Protein AF-W2NN02-F1 (afdb_monomer_lite)

Sequence (142 aa):
SDSVAIALVHFWFNVFGILLFYPIPLTRKPILGWARSLAFSSAAWPMTAVLFLIVLFLVAPGILLGLVYMCTADSTAVEVIGYILGAIVVIALVGVIFWYQKKGGRTVWHAFLEKKRMEREARVTRDAARSHTQSNLPHNAV

Secondary structure (DSSP, 8-state):
-HHHHHHHHHHHHHHHHHHHHTT-HHHHHHHHHHHHHHHHHHHH-HHHHHHHHHIIIIIHHHHHHHHHHHHT-SSHHHHHHHHHHHHHHHHHHHHHHHHHHHS-HHHHHHHHHHHHHHHHHHHHHHHHHHHHHHHTS-S---

Foldseek 3Di:
DVVVVVVVVVVVVVVVVCCQCPVDVPNPVVVVVVVVVQVVLCVLPVVSVVVVCCCPVPVVVVLVVQLVVQCPDPDPVSNVVSVVVVVVVVVVVVVVVCCVPPVVVVVVSVVVSVVVSVVVVVVVVVVVVVVVVVVPPPPPPD

InterPro domains:
  IPR003841 Sodium-dependent phosphate transport protein [PTHR10010] (2-107)

Structure (mmCIF, N/CA/C/O backbone):
data_AF-W2NN02-F1
#
_entry.id   AF-W2NN02-F1
#
loop_
_atom_site.group_PDB
_atom_site.id
_atom_site.type_symbol
_atom_site.label_atom_id
_atom_site.label_alt_id
_atom_site.label_comp_id
_atom_site.label_asym_id
_atom_site.label_entity_id
_atom_site.label_seq_id
_atom_site.pdbx_PDB_ins_code
_atom_site.Cartn_x
_atom_site.Cartn_y
_atom_site.Cartn_z
_atom_site.occupancy
_atom_site.B_iso_or_equiv
_atom_site.auth_seq_id
_atom_site.auth_comp_id
_atom_site.auth_asym_id
_atom_site.auth_atom_id
_atom_site.pdbx_PDB_model_num
ATOM 1 N N . SER A 1 1 ? -3.907 3.148 -32.575 1.00 68.19 1 SER A N 1
ATOM 2 C CA . SER A 1 1 ? -3.180 1.994 -32.012 1.00 68.19 1 SER A CA 1
ATOM 3 C C . SER A 1 1 ? -3.301 1.933 -30.497 1.00 68.19 1 SER A C 1
ATOM 5 O O . SER A 1 1 ? -3.635 0.880 -29.969 1.00 68.19 1 SER A O 1
ATOM 7 N N . ASP A 1 2 ? -3.163 3.064 -29.804 1.00 81.31 2 ASP A N 1
ATOM 8 C CA . ASP A 1 2 ? -3.131 3.111 -28.332 1.00 81.31 2 ASP A CA 1
ATOM 9 C C . ASP A 1 2 ? -4.461 2.732 -27.663 1.00 81.31 2 ASP A C 1
ATOM 11 O O . ASP A 1 2 ? -4.476 2.006 -26.672 1.00 81.31 2 ASP A O 1
ATOM 15 N N . SER A 1 3 ? -5.601 3.119 -28.244 1.00 86.19 3 SER A N 1
ATOM 16 C CA . SER A 1 3 ? -6.929 2.784 -27.702 1.00 86.19 3 SER A CA 1
ATOM 17 C C . SER A 1 3 ? -7.209 1.277 -27.680 1.00 86.19 3 SER A C 1
ATOM 19 O O . SER A 1 3 ? -7.852 0.782 -26.758 1.00 86.19 3 SER A O 1
ATOM 21 N N . VAL A 1 4 ? -6.701 0.536 -28.672 1.00 89.25 4 VAL A N 1
ATOM 22 C CA . VAL A 1 4 ? -6.850 -0.927 -28.739 1.00 89.25 4 VAL A CA 1
ATOM 23 C C . VAL A 1 4 ? -5.974 -1.596 -27.681 1.00 89.25 4 VAL A C 1
ATOM 25 O O . VAL A 1 4 ? -6.431 -2.518 -27.011 1.00 89.25 4 VAL A O 1
ATOM 28 N N . ALA A 1 5 ? -4.750 -1.101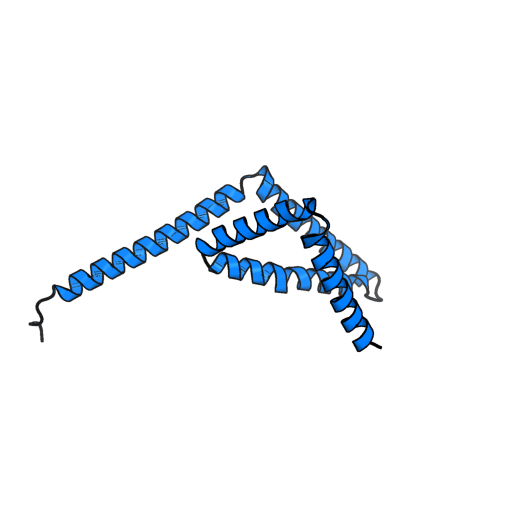 -27.473 1.00 88.88 5 ALA A N 1
ATOM 29 C CA . ALA A 1 5 ? -3.857 -1.607 -26.432 1.00 88.88 5 ALA A CA 1
ATOM 30 C C . ALA A 1 5 ? -4.453 -1.404 -25.028 1.00 88.88 5 ALA A C 1
ATOM 32 O O . ALA A 1 5 ? -4.484 -2.340 -24.230 1.00 88.88 5 ALA A O 1
ATOM 33 N N . ILE A 1 6 ? -5.005 -0.217 -24.760 1.00 88.31 6 ILE A N 1
ATOM 34 C CA . ILE A 1 6 ? -5.680 0.103 -23.495 1.00 88.31 6 ILE A CA 1
ATOM 35 C C . ILE A 1 6 ? -6.901 -0.805 -23.292 1.00 88.31 6 ILE A C 1
ATOM 37 O O . ILE A 1 6 ? -7.054 -1.409 -22.229 1.00 88.31 6 ILE A O 1
ATOM 41 N N . ALA A 1 7 ? -7.739 -0.970 -24.320 1.00 90.56 7 ALA A N 1
ATOM 42 C CA . ALA A 1 7 ? -8.909 -1.843 -24.257 1.00 90.56 7 ALA A CA 1
ATOM 43 C C . ALA A 1 7 ? -8.534 -3.309 -23.987 1.00 90.56 7 ALA A C 1
ATOM 45 O O . ALA A 1 7 ? -9.174 -3.961 -23.163 1.00 90.56 7 ALA A O 1
ATOM 46 N N . LEU A 1 8 ? -7.474 -3.818 -24.621 1.00 89.75 8 LEU A N 1
ATOM 47 C CA . LEU A 1 8 ? -6.976 -5.175 -24.391 1.00 89.75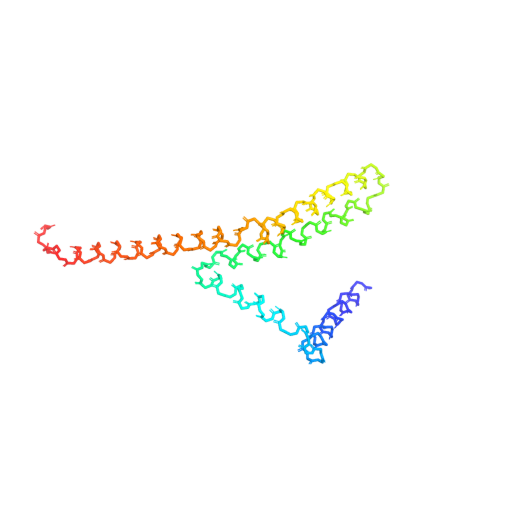 8 LEU A CA 1
ATOM 48 C C . LEU A 1 8 ? -6.396 -5.347 -22.986 1.00 89.75 8 LEU A C 1
ATOM 50 O O . LEU A 1 8 ? -6.649 -6.375 -22.363 1.00 89.75 8 LEU A O 1
ATOM 54 N N . VAL A 1 9 ? -5.680 -4.351 -22.455 1.00 91.44 9 VAL A N 1
ATOM 55 C CA . VAL A 1 9 ? -5.186 -4.382 -21.069 1.00 91.44 9 VAL A CA 1
ATOM 56 C C . VAL A 1 9 ? -6.347 -4.478 -20.0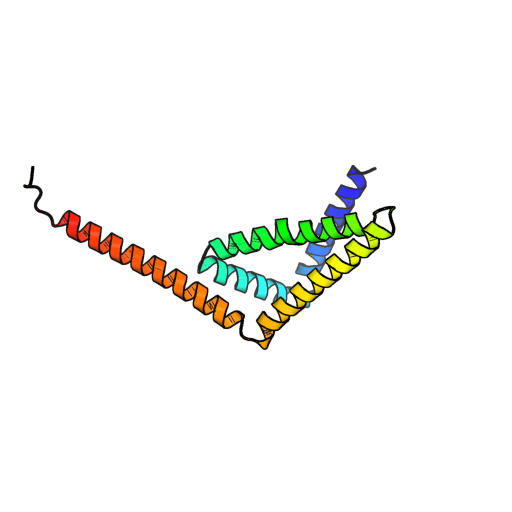82 1.00 91.44 9 VAL A C 1
ATOM 58 O O . VAL A 1 9 ? -6.326 -5.334 -19.198 1.00 91.44 9 VAL A O 1
ATOM 61 N N . HIS A 1 10 ? -7.395 -3.667 -20.259 1.00 86.56 10 HIS A N 1
ATOM 62 C CA . HIS A 1 10 ? -8.578 -3.719 -19.400 1.00 86.56 10 HIS A CA 1
ATOM 63 C C . HIS A 1 10 ? -9.355 -5.026 -19.573 1.00 86.56 10 HIS A C 1
ATOM 65 O O . HIS A 1 10 ? -9.822 -5.596 -18.587 1.00 86.56 10 HIS A O 1
ATOM 71 N N . PHE A 1 11 ? -9.481 -5.522 -20.804 1.00 91.88 11 PHE A N 1
ATOM 72 C CA . PHE A 1 11 ? -10.129 -6.796 -21.093 1.00 91.88 11 PHE A CA 1
ATOM 73 C C . PHE A 1 11 ? -9.410 -7.953 -20.392 1.00 91.88 11 PHE A C 1
ATOM 75 O O . PHE A 1 11 ? -10.035 -8.680 -19.621 1.00 91.88 11 PHE A O 1
ATOM 82 N N . TRP A 1 12 ? -8.093 -8.077 -20.574 1.00 91.81 12 TRP A N 1
ATOM 83 C CA . TRP A 1 12 ? -7.298 -9.115 -19.922 1.00 91.81 12 TRP A CA 1
ATOM 84 C C . TRP A 1 12 ? -7.300 -8.974 -18.403 1.00 91.81 12 TRP A C 1
ATOM 86 O O . TRP A 1 12 ? -7.484 -9.973 -17.713 1.00 91.81 12 TRP A O 1
ATOM 96 N N . PHE A 1 13 ? -7.175 -7.756 -17.869 1.00 88.25 13 PHE A N 1
ATOM 97 C CA . PHE A 1 13 ? -7.274 -7.510 -16.429 1.00 88.25 13 PHE A CA 1
ATOM 98 C C . PHE A 1 13 ? -8.604 -8.016 -15.852 1.00 88.25 13 PHE A C 1
ATOM 100 O O . PHE A 1 13 ? -8.613 -8.715 -14.839 1.00 88.25 13 PHE A O 1
ATOM 107 N N . ASN A 1 14 ? -9.721 -7.729 -16.523 1.00 88.69 14 ASN A N 1
ATOM 108 C CA . ASN A 1 14 ? -11.040 -8.186 -16.091 1.00 88.69 14 ASN A CA 1
ATOM 109 C C . ASN A 1 14 ? -11.199 -9.710 -16.209 1.00 88.69 14 ASN A C 1
ATOM 111 O O . ASN A 1 14 ? -11.700 -10.341 -15.278 1.00 88.69 14 ASN A O 1
ATOM 115 N N . VAL A 1 15 ? -10.738 -10.320 -17.306 1.00 90.00 15 VAL A N 1
ATOM 116 C CA . VAL A 1 15 ? -10.794 -11.778 -17.503 1.00 90.00 15 VAL A CA 1
ATOM 117 C C . VAL A 1 15 ? -9.952 -12.501 -16.453 1.00 90.00 15 VAL A C 1
ATOM 119 O O . VAL A 1 15 ? -10.461 -13.394 -15.778 1.00 90.00 15 VAL A O 1
ATOM 122 N N . PHE A 1 16 ? -8.697 -12.092 -16.242 1.00 86.25 16 PHE A N 1
ATOM 123 C CA . PHE A 1 16 ? -7.848 -12.669 -15.199 1.00 86.25 16 PHE A CA 1
ATOM 124 C C . PHE A 1 16 ? -8.417 -12.434 -13.803 1.00 86.25 16 PHE A C 1
ATOM 126 O O . PHE A 1 16 ? -8.358 -13.340 -12.978 1.00 86.25 16 PHE A O 1
ATOM 133 N N . GLY A 1 17 ? -9.018 -11.272 -13.539 1.00 80.31 17 GLY A N 1
ATOM 134 C CA . GLY A 1 17 ? -9.714 -11.002 -12.284 1.00 80.31 17 GLY A CA 1
ATOM 135 C C . GLY A 1 17 ? -10.827 -12.018 -12.020 1.00 80.31 17 GLY A C 1
ATOM 136 O O . GLY A 1 17 ? -10.866 -12.636 -10.958 1.00 80.31 17 GLY A O 1
ATOM 137 N N . ILE A 1 18 ? -11.690 -12.269 -13.006 1.00 84.38 18 ILE A N 1
ATOM 138 C CA . ILE A 1 18 ? -12.760 -13.268 -12.886 1.00 84.38 18 ILE A CA 1
ATOM 139 C C . ILE A 1 18 ? -12.169 -14.673 -12.709 1.00 84.38 18 ILE A C 1
ATOM 141 O O . ILE A 1 18 ? -12.581 -15.390 -11.797 1.00 84.38 18 ILE A O 1
ATOM 145 N N . LEU A 1 19 ? -11.166 -15.053 -13.509 1.00 82.31 19 LEU A N 1
ATOM 146 C CA . LEU A 1 19 ? -10.514 -16.366 -13.421 1.00 82.31 19 LEU A CA 1
ATOM 147 C C . LEU A 1 19 ? -9.800 -16.593 -12.072 1.00 82.31 19 LEU A C 1
ATOM 149 O O . LEU A 1 19 ? -9.786 -17.696 -11.529 1.00 82.31 19 LEU A O 1
ATOM 153 N N . LEU A 1 20 ? -9.238 -15.549 -11.478 1.00 76.31 20 LEU A N 1
ATOM 154 C CA . LEU A 1 20 ? -8.553 -15.641 -10.194 1.00 76.31 20 LEU A CA 1
ATOM 155 C C . LEU A 1 20 ? -9.531 -15.722 -9.008 1.00 76.31 20 LEU A C 1
ATOM 157 O O . LEU A 1 20 ? -9.172 -16.272 -7.968 1.00 76.31 20 LEU A O 1
ATOM 161 N N . PHE A 1 21 ? -10.757 -15.200 -9.137 1.00 71.38 21 PHE A N 1
ATOM 162 C CA . PHE A 1 21 ? -11.756 -15.191 -8.057 1.00 71.38 21 PHE A CA 1
ATOM 163 C C . PHE A 1 21 ? -12.816 -16.302 -8.136 1.00 71.38 21 PHE A C 1
ATOM 165 O O . PHE A 1 21 ? -13.377 -16.651 -7.090 1.00 71.38 21 PHE A O 1
ATOM 172 N N . TYR A 1 22 ? -13.114 -16.829 -9.331 1.00 75.00 22 TYR A N 1
ATOM 173 C CA . TYR A 1 22 ? -14.180 -17.818 -9.552 1.00 75.00 22 TYR A CA 1
ATOM 174 C C . TYR A 1 22 ? -13.663 -19.256 -9.755 1.00 75.00 22 TYR A C 1
ATOM 176 O O . TYR A 1 22 ? -13.977 -20.102 -8.919 1.00 75.00 22 TYR A O 1
ATOM 184 N N . PRO A 1 23 ? -12.884 -19.577 -10.806 1.00 77.69 23 PRO A N 1
ATOM 185 C CA . PRO A 1 23 ? -12.461 -20.953 -11.067 1.00 77.69 23 PRO A CA 1
ATOM 186 C C . PRO A 1 23 ? -11.291 -21.442 -10.205 1.00 77.69 23 PRO A C 1
ATOM 188 O O . PRO A 1 23 ? -11.148 -22.651 -10.044 1.00 77.69 23 PRO A O 1
ATOM 191 N N . ILE A 1 24 ? -10.471 -20.557 -9.622 1.00 73.88 24 ILE A N 1
ATOM 192 C CA . ILE A 1 24 ? -9.356 -20.953 -8.745 1.00 73.88 24 ILE A CA 1
ATOM 193 C C . ILE A 1 24 ? -9.750 -20.713 -7.272 1.00 73.88 24 ILE A C 1
ATOM 195 O O . ILE A 1 24 ? -9.570 -19.619 -6.742 1.00 73.88 24 ILE A O 1
ATOM 199 N N . PRO A 1 25 ? -10.282 -21.716 -6.546 1.00 65.81 25 PRO A N 1
ATOM 200 C CA . PRO A 1 25 ? -10.721 -21.533 -5.157 1.00 65.81 25 PRO A CA 1
ATOM 201 C C . PRO A 1 25 ? -9.561 -21.295 -4.173 1.00 65.81 25 PRO A C 1
ATOM 203 O O . PRO A 1 25 ? -9.771 -20.752 -3.086 1.00 65.81 25 PRO A O 1
ATOM 206 N N . LEU A 1 26 ? -8.332 -21.671 -4.544 1.00 67.88 26 LEU A N 1
ATOM 207 C CA . LEU A 1 26 ? -7.139 -21.539 -3.701 1.00 67.88 26 LEU A CA 1
ATOM 208 C C . LEU A 1 26 ? -6.712 -20.078 -3.490 1.00 67.88 26 LEU A C 1
ATOM 210 O O . LEU A 1 26 ? -6.350 -19.698 -2.377 1.00 67.88 26 LEU A O 1
ATOM 214 N N . THR A 1 27 ? -6.814 -19.234 -4.517 1.00 72.19 27 THR A N 1
ATOM 215 C CA . THR A 1 27 ? -6.451 -17.803 -4.465 1.00 72.19 27 THR A CA 1
ATOM 216 C C . THR A 1 27 ? -7.450 -16.975 -3.658 1.00 72.19 27 THR A C 1
ATOM 218 O O . THR A 1 27 ? -7.114 -15.906 -3.151 1.00 72.19 27 THR A O 1
ATOM 221 N N . ARG A 1 28 ? -8.667 -17.487 -3.448 1.00 73.88 28 ARG A N 1
ATOM 222 C CA . ARG A 1 28 ? -9.756 -16.765 -2.778 1.00 73.88 28 ARG A CA 1
ATOM 223 C C . ARG A 1 28 ? -9.510 -16.530 -1.285 1.00 73.88 28 ARG A C 1
ATOM 225 O O . ARG A 1 28 ? -9.831 -15.462 -0.764 1.00 73.88 28 ARG A O 1
ATOM 232 N N . LYS A 1 29 ? -8.943 -17.515 -0.579 1.00 75.31 29 LYS A N 1
ATOM 233 C CA . LYS A 1 29 ? -8.717 -17.438 0.877 1.00 75.31 29 LYS A CA 1
ATOM 234 C C . LYS A 1 29 ? -7.691 -16.376 1.304 1.00 75.31 29 LYS A C 1
ATOM 236 O O . LYS A 1 29 ? -8.034 -15.595 2.193 1.00 75.31 29 LYS A O 1
ATOM 241 N N . PRO A 1 30 ? -6.475 -16.302 0.724 1.00 78.00 30 PRO A N 1
ATOM 242 C CA . PRO A 1 30 ? -5.489 -15.305 1.145 1.00 78.00 30 PRO A CA 1
ATOM 243 C C . PRO A 1 30 ? -5.961 -13.875 0.862 1.00 78.00 30 PRO A C 1
ATOM 245 O O . PRO A 1 30 ? -5.850 -13.018 1.736 1.00 78.00 30 PRO A O 1
ATOM 248 N N . ILE A 1 31 ? -6.580 -13.638 -0.300 1.00 79.50 31 ILE A N 1
ATOM 249 C CA . ILE A 1 31 ? -7.090 -12.315 -0.688 1.00 79.50 31 ILE A CA 1
ATOM 250 C C . ILE A 1 31 ? -8.175 -11.848 0.282 1.00 79.50 31 ILE A C 1
ATOM 252 O O . ILE A 1 31 ? -8.128 -10.721 0.774 1.00 79.50 31 ILE A O 1
ATOM 256 N N . LEU A 1 32 ? -9.126 -12.726 0.612 1.00 78.81 32 LEU A N 1
ATOM 257 C CA . LEU A 1 32 ? -10.184 -12.390 1.559 1.00 78.81 32 LEU A CA 1
ATOM 258 C C . LEU A 1 32 ? -9.630 -12.149 2.972 1.00 78.81 32 LEU A C 1
ATOM 260 O O . LEU A 1 32 ? -10.107 -11.259 3.673 1.00 78.81 32 LEU A O 1
ATOM 264 N N . GLY A 1 33 ? -8.604 -12.900 3.381 1.00 81.38 33 GLY A N 1
ATOM 265 C CA . GLY A 1 33 ? -7.909 -12.692 4.652 1.00 81.38 33 GLY A CA 1
ATOM 266 C C . GLY A 1 33 ? -7.234 -11.321 4.732 1.00 81.38 33 GLY A C 1
ATOM 267 O O . GLY A 1 33 ? -7.390 -10.613 5.728 1.00 81.38 33 GLY A O 1
ATOM 268 N N . TRP A 1 34 ? -6.541 -10.909 3.670 1.00 81.19 34 TRP A N 1
ATOM 269 C CA . TRP A 1 34 ? -5.897 -9.595 3.595 1.00 81.19 34 TRP A CA 1
ATOM 270 C C . TRP A 1 34 ? -6.918 -8.460 3.541 1.00 81.19 34 TRP A C 1
ATOM 272 O O . TRP A 1 34 ? -6.785 -7.492 4.289 1.00 81.19 34 TRP A O 1
ATOM 282 N N . ALA A 1 35 ? -7.984 -8.613 2.753 1.00 82.19 35 ALA A N 1
ATOM 283 C CA . ALA A 1 35 ? -9.082 -7.653 2.699 1.00 82.19 35 ALA A CA 1
ATOM 284 C C . ALA A 1 35 ? -9.768 -7.492 4.065 1.00 82.19 35 ALA A C 1
ATOM 286 O O . ALA A 1 35 ? -10.016 -6.371 4.505 1.00 82.19 35 ALA A O 1
ATOM 287 N N . ARG A 1 36 ? -10.013 -8.593 4.789 1.00 81.81 36 ARG A N 1
ATOM 288 C CA . ARG A 1 36 ? -10.601 -8.553 6.137 1.00 81.81 36 ARG A CA 1
ATOM 289 C C . ARG A 1 36 ? -9.662 -7.907 7.153 1.00 81.81 36 ARG A C 1
ATOM 291 O O . ARG A 1 36 ? -10.121 -7.135 7.990 1.00 81.81 36 ARG A O 1
ATOM 298 N N . SER A 1 37 ? -8.361 -8.189 7.068 1.00 81.12 37 SER A N 1
ATOM 299 C CA . SER A 1 37 ? -7.355 -7.548 7.920 1.00 81.12 37 SER A CA 1
ATOM 300 C C . SER A 1 37 ? -7.309 -6.038 7.682 1.00 81.12 37 SER A C 1
ATOM 302 O O . SER A 1 37 ? -7.319 -5.272 8.643 1.00 81.12 37 SER A O 1
ATOM 304 N N . LEU A 1 38 ? -7.317 -5.601 6.419 1.00 82.81 38 LEU A N 1
ATOM 305 C CA . LEU A 1 38 ? -7.366 -4.183 6.060 1.00 82.81 38 LEU A CA 1
ATOM 306 C C . LEU A 1 38 ? -8.664 -3.521 6.520 1.00 82.81 38 LEU A C 1
ATOM 308 O O . LEU A 1 38 ? -8.614 -2.419 7.063 1.00 82.81 38 LEU A O 1
ATOM 312 N N . ALA A 1 39 ? -9.806 -4.191 6.361 1.00 82.62 39 ALA A N 1
ATOM 313 C CA . ALA A 1 39 ? -11.095 -3.689 6.824 1.00 82.62 39 ALA A CA 1
ATOM 314 C C . ALA A 1 39 ? -11.115 -3.501 8.349 1.00 82.62 39 ALA A C 1
ATOM 316 O O . ALA A 1 39 ? -11.533 -2.452 8.830 1.00 82.62 39 ALA A O 1
ATOM 317 N N . PHE A 1 40 ? -10.595 -4.466 9.116 1.00 82.31 40 PHE A N 1
ATOM 318 C CA . PHE A 1 40 ? -10.510 -4.356 10.573 1.00 82.31 40 PHE A CA 1
ATOM 319 C C . PHE A 1 40 ? -9.568 -3.227 11.016 1.00 82.31 40 PHE A C 1
ATOM 321 O O . PHE A 1 40 ? -9.919 -2.430 11.886 1.00 82.31 40 PHE A O 1
ATOM 328 N N . SER A 1 41 ? -8.390 -3.108 10.392 1.00 78.25 41 SER A N 1
ATOM 329 C CA . SER A 1 41 ? -7.460 -2.012 10.688 1.00 78.25 41 SER A CA 1
ATOM 330 C C . SER A 1 41 ? -8.034 -0.640 10.315 1.00 78.25 41 SER A C 1
ATOM 332 O O . SER A 1 41 ? -7.885 0.310 11.079 1.00 78.25 41 SER A O 1
ATOM 334 N N . SER A 1 42 ? -8.751 -0.545 9.194 1.00 81.62 42 SER A N 1
ATOM 335 C CA . SER A 1 42 ? -9.399 0.693 8.739 1.00 81.62 42 SER A CA 1
ATOM 336 C C . SER A 1 42 ? -10.597 1.088 9.605 1.00 81.62 42 SER A C 1
ATOM 338 O O . SER A 1 42 ? -10.827 2.273 9.823 1.00 81.62 42 SER A O 1
ATOM 340 N N . ALA A 1 43 ? -11.332 0.112 10.147 1.00 79.69 43 ALA A N 1
ATOM 341 C CA . ALA A 1 43 ? -12.405 0.360 11.107 1.00 79.69 43 ALA A CA 1
ATOM 342 C C . ALA A 1 43 ? -11.872 0.890 12.451 1.00 79.69 43 ALA A C 1
ATOM 344 O O . ALA A 1 43 ? -12.525 1.708 13.093 1.00 79.69 43 ALA A O 1
ATOM 345 N N . ALA A 1 44 ? -10.676 0.461 12.875 1.00 77.50 44 ALA A N 1
ATOM 346 C CA . ALA A 1 44 ? -10.043 0.966 14.093 1.00 77.50 44 ALA A CA 1
ATOM 347 C C . ALA A 1 44 ? -9.526 2.406 13.937 1.00 77.50 44 ALA A C 1
ATOM 349 O O . ALA A 1 44 ? -9.660 3.212 14.859 1.00 77.50 44 ALA A O 1
ATOM 350 N N . TRP A 1 45 ? -8.953 2.744 12.780 1.00 77.19 45 TRP A N 1
ATOM 351 C CA . TRP A 1 45 ? -8.537 4.106 12.466 1.00 77.19 45 TRP A CA 1
ATOM 352 C C . TRP A 1 45 ? -8.689 4.371 10.960 1.00 77.19 45 TRP A C 1
ATOM 354 O O . TRP A 1 45 ? -7.928 3.818 10.168 1.00 77.19 45 TRP A O 1
ATOM 364 N N . PRO A 1 46 ? -9.617 5.246 10.524 1.00 81.75 46 PRO A N 1
ATOM 365 C CA . PRO A 1 46 ? -9.894 5.447 9.097 1.00 81.75 46 PRO A CA 1
ATOM 366 C C . PRO A 1 46 ? -8.691 5.992 8.317 1.00 81.75 46 PRO A C 1
ATOM 368 O O . PRO A 1 46 ? -8.568 5.750 7.119 1.00 81.75 46 PRO A O 1
ATOM 371 N N . MET A 1 47 ? -7.745 6.657 8.991 1.00 77.00 47 MET A N 1
ATOM 372 C CA . MET A 1 47 ? -6.498 7.101 8.359 1.00 77.00 47 MET A CA 1
ATOM 373 C C . MET A 1 47 ? -5.619 5.930 7.908 1.00 77.00 47 MET A C 1
ATOM 375 O O . MET A 1 47 ? -4.800 6.102 7.012 1.00 77.00 47 MET A O 1
ATOM 379 N N . THR A 1 48 ? -5.802 4.728 8.460 1.00 79.00 48 THR A N 1
ATOM 380 C CA . THR A 1 48 ? -5.154 3.521 7.944 1.00 79.00 48 THR A CA 1
ATOM 381 C C . THR A 1 48 ? -5.594 3.211 6.513 1.00 79.00 48 THR A C 1
ATOM 383 O O . THR A 1 48 ? -4.741 2.867 5.698 1.00 79.00 48 THR A O 1
ATOM 386 N N . ALA A 1 49 ? -6.875 3.396 6.170 1.00 82.38 49 ALA A N 1
ATOM 387 C CA . ALA A 1 49 ? -7.345 3.235 4.793 1.00 82.38 49 ALA A CA 1
ATOM 388 C C . ALA A 1 49 ? -6.731 4.290 3.864 1.00 82.38 49 ALA A C 1
ATOM 390 O O . ALA A 1 49 ? -6.299 3.969 2.762 1.00 82.38 49 ALA A O 1
ATOM 391 N N . VAL A 1 50 ? -6.639 5.540 4.329 1.00 83.31 50 VAL A N 1
ATOM 392 C CA . VAL A 1 50 ? -6.038 6.643 3.562 1.00 83.31 50 VAL A CA 1
ATOM 393 C C . VAL A 1 50 ? -4.558 6.377 3.285 1.00 83.31 50 VAL A C 1
ATOM 395 O O . VAL A 1 50 ? -4.121 6.479 2.143 1.00 83.31 50 VAL A O 1
ATOM 398 N N . LEU A 1 51 ? -3.794 5.970 4.302 1.00 79.00 51 LEU A N 1
ATOM 399 C CA . LEU A 1 51 ? -2.389 5.590 4.139 1.00 79.00 51 LEU A CA 1
ATOM 400 C C . LEU A 1 51 ? -2.234 4.414 3.171 1.00 79.00 51 LEU A C 1
ATOM 402 O O . LEU A 1 51 ? -1.372 4.457 2.297 1.00 79.00 51 LEU A O 1
ATOM 406 N N . PHE A 1 52 ? -3.087 3.392 3.287 1.00 81.56 52 PHE A N 1
ATOM 407 C CA . PHE A 1 52 ? -3.093 2.261 2.361 1.00 81.56 52 PHE A CA 1
ATOM 408 C C . PHE A 1 52 ? -3.336 2.709 0.914 1.00 81.56 52 PHE A C 1
ATOM 410 O O . PHE A 1 52 ? -2.606 2.288 0.020 1.00 81.56 52 PHE A O 1
ATOM 417 N N . LEU A 1 53 ? -4.306 3.598 0.680 1.00 84.12 53 LEU A N 1
ATOM 418 C CA . LEU A 1 53 ? -4.601 4.130 -0.650 1.00 84.12 53 LEU A CA 1
ATOM 419 C C . LEU A 1 53 ? -3.444 4.961 -1.210 1.00 84.12 53 LEU A C 1
ATOM 421 O O . LEU A 1 53 ? -3.074 4.758 -2.359 1.00 84.12 53 LEU A O 1
ATOM 425 N N . ILE A 1 54 ? -2.833 5.842 -0.413 1.00 83.50 54 ILE A N 1
ATOM 426 C CA . ILE A 1 54 ? -1.667 6.632 -0.848 1.00 83.50 54 ILE A CA 1
ATOM 427 C C . ILE A 1 54 ? -0.521 5.703 -1.249 1.00 83.50 54 ILE A C 1
ATOM 429 O O . ILE A 1 54 ? 0.088 5.875 -2.305 1.00 83.50 54 ILE A O 1
ATOM 433 N N . VAL A 1 55 ? -0.236 4.688 -0.435 1.00 82.75 55 VAL A N 1
ATOM 434 C CA . VAL A 1 55 ? 0.836 3.741 -0.738 1.00 82.75 55 VAL A CA 1
ATOM 435 C C . VAL A 1 55 ? 0.519 2.943 -2.004 1.00 82.75 55 VAL A C 1
ATOM 437 O O . VAL A 1 55 ? 1.377 2.830 -2.876 1.00 82.75 55 VAL A O 1
ATOM 440 N N . LEU A 1 56 ? -0.703 2.425 -2.140 1.00 84.38 56 LEU A N 1
ATOM 441 C CA . LEU A 1 56 ? -1.074 1.547 -3.248 1.00 84.38 56 LEU A CA 1
ATOM 442 C C . LEU A 1 56 ? -1.263 2.289 -4.579 1.00 84.38 56 LEU A C 1
ATOM 444 O O . LEU A 1 56 ? -0.870 1.765 -5.613 1.00 84.38 56 LEU A O 1
ATOM 448 N N . PHE A 1 57 ? -1.863 3.481 -4.566 1.00 81.50 57 PHE A N 1
ATOM 449 C CA . PHE A 1 57 ? -2.230 4.223 -5.780 1.00 81.50 57 PHE A CA 1
ATOM 450 C C . PHE A 1 57 ? -1.253 5.332 -6.158 1.00 81.50 57 PHE A C 1
ATOM 452 O O . PHE A 1 57 ? -1.306 5.797 -7.293 1.00 81.50 57 PHE A O 1
ATOM 459 N N . LEU A 1 58 ? -0.378 5.768 -5.249 1.00 79.44 58 LEU A N 1
ATOM 460 C CA . LEU A 1 58 ? 0.577 6.838 -5.536 1.00 79.44 58 LEU A CA 1
ATOM 461 C C . LEU A 1 58 ? 2.016 6.347 -5.422 1.00 79.44 58 LEU A C 1
ATOM 463 O O . LEU A 1 58 ? 2.773 6.438 -6.383 1.00 79.44 58 LEU A O 1
ATOM 467 N N . VAL A 1 59 ? 2.390 5.776 -4.275 1.00 80.88 59 VAL A N 1
ATOM 468 C CA . VAL A 1 59 ? 3.784 5.377 -4.020 1.00 80.88 59 VAL A CA 1
ATOM 469 C C . VAL A 1 59 ? 4.184 4.178 -4.877 1.00 80.88 59 VAL A C 1
ATOM 471 O O . VAL A 1 59 ? 5.187 4.244 -5.578 1.00 80.88 59 VAL A O 1
ATOM 474 N N . ALA A 1 60 ? 3.403 3.095 -4.862 1.00 82.12 60 ALA A N 1
ATOM 475 C CA . ALA A 1 60 ? 3.704 1.884 -5.622 1.00 82.12 60 ALA A CA 1
ATOM 476 C C . ALA A 1 60 ? 3.771 2.127 -7.145 1.00 82.12 60 ALA A C 1
ATOM 478 O O . ALA A 1 60 ? 4.804 1.810 -7.740 1.00 82.12 60 ALA A O 1
ATOM 479 N N . PRO A 1 61 ? 2.752 2.726 -7.796 1.00 82.38 61 PRO A N 1
ATOM 480 C CA . PRO A 1 61 ? 2.850 3.058 -9.212 1.00 82.38 61 PRO A CA 1
ATOM 481 C C . PRO A 1 61 ? 3.900 4.139 -9.479 1.00 82.38 61 PRO A C 1
ATOM 483 O O . PRO A 1 61 ? 4.579 4.052 -10.492 1.00 82.38 61 PRO A O 1
ATOM 486 N N . GLY A 1 62 ? 4.109 5.104 -8.577 1.00 83.75 62 GLY A N 1
ATOM 487 C CA . GLY A 1 62 ? 5.155 6.120 -8.725 1.00 83.75 62 GLY A CA 1
ATOM 488 C C . GLY A 1 62 ? 6.565 5.525 -8.764 1.00 83.75 62 GLY A C 1
ATOM 489 O O . GLY A 1 62 ? 7.364 5.894 -9.621 1.00 83.75 62 GLY A O 1
ATOM 490 N N . ILE A 1 63 ? 6.855 4.553 -7.894 1.00 81.62 63 ILE A N 1
ATOM 491 C CA . ILE A 1 63 ? 8.121 3.807 -7.904 1.00 81.62 63 ILE A CA 1
ATOM 492 C C . ILE A 1 63 ? 8.270 3.021 -9.209 1.00 81.62 63 ILE A C 1
ATOM 494 O O . ILE A 1 63 ? 9.328 3.081 -9.828 1.00 81.62 63 ILE A O 1
ATOM 498 N N . LEU A 1 64 ? 7.229 2.298 -9.635 1.00 83.12 64 LEU A N 1
ATOM 499 C CA . LEU A 1 64 ? 7.264 1.513 -10.873 1.00 83.12 64 LEU A CA 1
ATOM 500 C C . LEU A 1 64 ? 7.489 2.400 -12.101 1.00 83.12 64 LEU A C 1
ATOM 502 O O . LEU A 1 64 ? 8.324 2.074 -12.938 1.00 83.12 64 LEU A O 1
ATOM 506 N N . LEU A 1 65 ? 6.793 3.535 -12.186 1.00 82.38 65 LEU A N 1
ATOM 507 C CA . LEU A 1 65 ? 6.968 4.507 -13.263 1.00 82.38 65 LEU A CA 1
ATOM 508 C C . LEU A 1 65 ? 8.378 5.102 -13.258 1.00 82.38 65 LEU A C 1
ATOM 510 O O . LEU A 1 65 ? 9.011 5.157 -14.309 1.00 82.38 65 LEU A O 1
ATOM 514 N N . GLY A 1 66 ? 8.888 5.498 -12.088 1.00 79.88 66 GLY A N 1
ATOM 515 C CA . GLY A 1 66 ? 10.256 5.993 -11.948 1.00 79.88 66 GLY A CA 1
ATOM 516 C C . GLY A 1 66 ? 11.290 4.955 -12.384 1.00 79.88 66 GLY A C 1
ATOM 517 O O . GLY A 1 66 ? 12.217 5.284 -13.118 1.00 79.88 66 GLY A O 1
ATOM 518 N N . LEU A 1 67 ? 11.093 3.691 -12.004 1.00 77.44 67 LEU A N 1
ATOM 519 C CA . LEU A 1 67 ? 11.985 2.599 -12.377 1.00 77.44 67 LEU A CA 1
ATOM 520 C C . LEU A 1 67 ? 11.964 2.337 -13.887 1.00 77.44 67 LEU A C 1
ATOM 522 O O . LEU A 1 67 ? 13.021 2.287 -14.503 1.00 77.44 67 LEU A O 1
ATOM 526 N N . VAL A 1 68 ? 10.780 2.237 -14.499 1.00 80.75 68 VAL A N 1
ATOM 527 C CA . VAL A 1 68 ? 10.639 2.044 -15.954 1.00 80.75 68 VAL A CA 1
ATOM 528 C C . VAL A 1 68 ? 11.272 3.200 -16.724 1.00 80.75 68 VAL A C 1
ATOM 530 O O . VAL A 1 68 ? 11.984 2.966 -17.699 1.00 80.75 68 VAL A O 1
ATOM 533 N N . TYR A 1 69 ? 11.058 4.437 -16.271 1.00 77.56 69 TYR A N 1
ATOM 534 C CA . TYR A 1 69 ? 11.648 5.618 -16.893 1.00 77.56 69 TYR A CA 1
ATOM 535 C C . TYR A 1 69 ? 13.178 5.586 -16.839 1.00 77.56 69 TYR A C 1
ATOM 537 O O . TYR A 1 69 ? 13.826 5.814 -17.857 1.00 77.56 69 TYR A O 1
ATOM 545 N N . MET A 1 70 ? 13.765 5.258 -15.683 1.00 72.00 70 MET A N 1
ATOM 546 C CA . MET A 1 70 ? 15.222 5.189 -15.568 1.00 72.00 70 MET A CA 1
ATOM 547 C C . MET A 1 70 ? 15.821 4.000 -16.332 1.00 72.00 70 MET A C 1
ATOM 549 O O . MET A 1 70 ? 16.878 4.161 -16.927 1.00 72.00 70 MET A O 1
ATOM 553 N N . CYS A 1 71 ? 15.148 2.845 -16.383 1.00 68.50 71 CYS A N 1
ATOM 554 C CA . CYS A 1 71 ? 15.602 1.674 -17.147 1.00 68.50 71 CYS A CA 1
ATOM 555 C C . CYS A 1 71 ? 15.465 1.828 -18.673 1.00 68.50 71 CYS A C 1
ATOM 557 O O . CYS A 1 71 ? 16.087 1.075 -19.409 1.00 68.50 71 CYS A O 1
ATOM 559 N N . THR A 1 72 ? 14.655 2.773 -19.159 1.00 71.81 72 THR A N 1
ATOM 560 C CA . THR A 1 72 ? 14.450 3.015 -20.605 1.00 71.81 72 THR A CA 1
ATOM 561 C C . THR A 1 72 ? 15.248 4.231 -21.102 1.00 71.81 72 THR A C 1
ATOM 563 O O . THR A 1 72 ? 15.072 4.678 -22.230 1.00 71.81 72 THR A O 1
ATOM 566 N N . ALA A 1 73 ? 16.111 4.814 -20.265 1.00 75.50 73 ALA A N 1
ATOM 567 C CA . ALA A 1 73 ? 16.897 5.982 -20.640 1.00 75.50 73 ALA A CA 1
ATOM 568 C C . ALA A 1 73 ? 18.051 5.602 -21.589 1.00 75.50 73 ALA A C 1
ATOM 570 O O . ALA A 1 73 ? 18.869 4.753 -21.257 1.00 75.50 73 ALA A O 1
ATOM 571 N N . ASP A 1 74 ? 18.173 6.304 -22.722 1.00 71.12 74 ASP A N 1
ATOM 572 C CA . ASP A 1 74 ? 19.238 6.112 -23.732 1.00 71.12 74 ASP A CA 1
ATOM 573 C C . ASP A 1 74 ? 20.668 6.297 -23.184 1.00 71.12 74 ASP A C 1
ATOM 575 O O . ASP A 1 74 ? 21.652 5.835 -23.762 1.00 71.12 74 ASP A O 1
ATOM 579 N N . SER A 1 75 ? 20.809 6.995 -22.054 1.00 81.12 75 SER A N 1
ATOM 580 C CA . SER A 1 75 ? 22.094 7.164 -21.387 1.00 81.12 75 SER A CA 1
ATOM 581 C C . SER A 1 75 ? 22.339 6.022 -20.406 1.00 81.12 75 SER A C 1
ATOM 583 O O . SER A 1 75 ? 21.707 5.949 -19.350 1.00 81.12 75 SER A O 1
ATOM 585 N N . THR A 1 76 ? 23.353 5.208 -20.694 1.00 77.44 76 THR A N 1
ATOM 586 C CA . THR A 1 76 ? 23.844 4.132 -19.816 1.00 77.44 76 THR A CA 1
ATOM 587 C C . THR A 1 76 ? 24.150 4.601 -18.390 1.00 77.44 76 THR A C 1
ATOM 589 O O . THR A 1 76 ? 23.976 3.843 -17.439 1.00 77.44 76 THR A O 1
ATOM 592 N N . ALA A 1 77 ? 24.550 5.863 -18.195 1.00 78.62 77 ALA A N 1
ATOM 593 C CA . ALA A 1 77 ? 24.768 6.426 -16.860 1.00 78.62 77 ALA A CA 1
ATOM 594 C C . ALA A 1 77 ? 23.461 6.574 -16.056 1.00 78.62 77 ALA A C 1
ATOM 596 O O . ALA A 1 77 ? 23.432 6.301 -14.855 1.00 78.62 77 ALA A O 1
ATOM 597 N N . VAL A 1 78 ? 22.376 6.987 -16.714 1.00 76.56 78 VAL A N 1
ATOM 598 C CA . VAL A 1 78 ? 21.051 7.156 -16.097 1.00 76.56 78 VAL A CA 1
ATOM 599 C C . VAL A 1 78 ? 20.425 5.794 -15.800 1.00 76.56 78 VAL A C 1
ATOM 601 O O . VAL A 1 78 ? 19.840 5.609 -14.733 1.00 76.56 78 VAL A O 1
ATOM 604 N N . GLU A 1 79 ? 20.632 4.821 -16.685 1.00 77.75 79 GLU A N 1
ATOM 605 C CA . GLU A 1 79 ? 20.149 3.450 -16.515 1.00 77.75 79 GLU A CA 1
ATOM 606 C C . GLU A 1 79 ? 20.739 2.778 -15.264 1.00 77.75 79 GLU A C 1
ATOM 608 O O . GLU A 1 79 ? 20.013 2.244 -14.422 1.00 77.75 79 GLU A O 1
ATOM 613 N N . VAL A 1 80 ? 22.060 2.889 -15.071 1.00 82.19 80 VAL A N 1
ATOM 614 C CA . VAL A 1 80 ? 22.760 2.320 -13.907 1.00 82.19 80 VAL A CA 1
ATOM 615 C C . VAL A 1 80 ? 22.288 2.955 -12.597 1.00 82.19 80 VAL A C 1
ATOM 617 O O . VAL A 1 80 ? 22.056 2.243 -11.618 1.00 82.19 80 VAL A O 1
ATOM 620 N N . ILE A 1 81 ? 22.085 4.277 -12.571 1.00 81.00 81 ILE A N 1
ATOM 621 C CA . ILE A 1 81 ? 21.517 4.966 -11.400 1.00 81.00 81 ILE A CA 1
ATOM 622 C C . ILE A 1 81 ? 20.103 4.445 -11.102 1.00 81.00 81 ILE A C 1
ATOM 624 O O . ILE A 1 81 ? 19.770 4.218 -9.936 1.00 81.00 81 ILE A O 1
ATOM 628 N N . GLY A 1 82 ? 19.304 4.190 -12.141 1.00 78.56 82 GLY A N 1
ATOM 629 C CA . GLY A 1 82 ? 17.979 3.583 -12.033 1.00 78.56 82 GLY A CA 1
ATOM 630 C C . GLY A 1 82 ? 17.997 2.225 -11.340 1.00 78.56 82 GLY A C 1
ATOM 631 O O . GLY A 1 82 ? 17.248 2.014 -10.385 1.00 78.56 82 GLY A O 1
ATOM 632 N N . TYR A 1 83 ? 18.891 1.324 -11.753 1.00 79.31 83 TYR A N 1
ATOM 633 C CA . TYR A 1 83 ? 19.016 0.006 -11.124 1.00 79.31 83 TYR A CA 1
ATOM 634 C C . TYR A 1 83 ? 19.490 0.085 -9.674 1.00 79.31 83 TYR A C 1
ATOM 636 O O . TYR A 1 83 ? 18.975 -0.652 -8.833 1.00 79.31 83 TYR A O 1
ATOM 644 N N . ILE A 1 84 ? 20.427 0.982 -9.352 1.00 83.62 84 ILE A N 1
ATOM 645 C CA . ILE A 1 84 ? 20.904 1.171 -7.973 1.00 83.62 84 ILE A CA 1
ATOM 646 C C . ILE A 1 84 ? 19.763 1.674 -7.086 1.00 83.62 84 ILE A C 1
ATOM 648 O O . ILE A 1 84 ? 19.526 1.124 -6.009 1.00 83.62 84 ILE A O 1
ATOM 652 N N . LEU A 1 85 ? 19.016 2.682 -7.544 1.00 82.81 85 LEU A N 1
ATOM 653 C CA . LEU A 1 85 ? 17.874 3.211 -6.805 1.00 82.81 85 LEU A CA 1
ATOM 654 C C . LEU A 1 85 ? 16.774 2.152 -6.655 1.00 82.81 85 LEU A C 1
ATOM 656 O O . LEU A 1 85 ? 16.251 1.961 -5.558 1.00 82.81 85 LEU A O 1
ATOM 660 N N . GLY A 1 86 ? 16.476 1.409 -7.722 1.00 79.31 86 GLY A N 1
ATOM 661 C CA . GLY A 1 86 ? 15.549 0.280 -7.697 1.00 79.31 86 GLY A CA 1
ATOM 662 C C . GLY A 1 86 ? 15.967 -0.793 -6.692 1.00 79.31 86 GLY A C 1
ATOM 663 O O . GLY A 1 86 ? 15.149 -1.229 -5.884 1.00 79.31 86 GLY A O 1
ATOM 664 N N . ALA A 1 87 ? 17.248 -1.164 -6.666 1.00 80.69 87 ALA A N 1
ATOM 665 C CA . ALA A 1 87 ? 17.791 -2.123 -5.710 1.00 80.69 87 ALA A 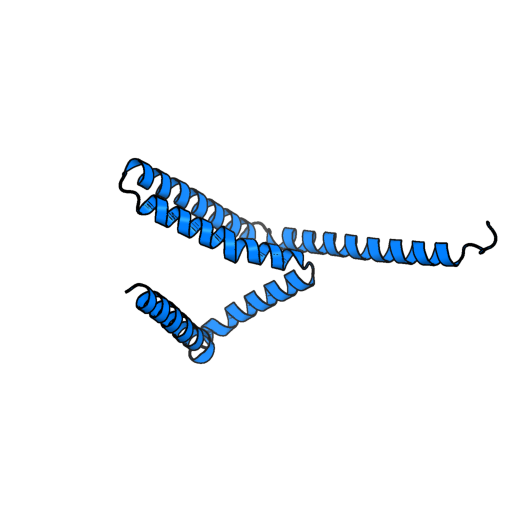CA 1
ATOM 666 C C . ALA A 1 87 ? 17.662 -1.623 -4.265 1.00 80.69 87 ALA A C 1
AT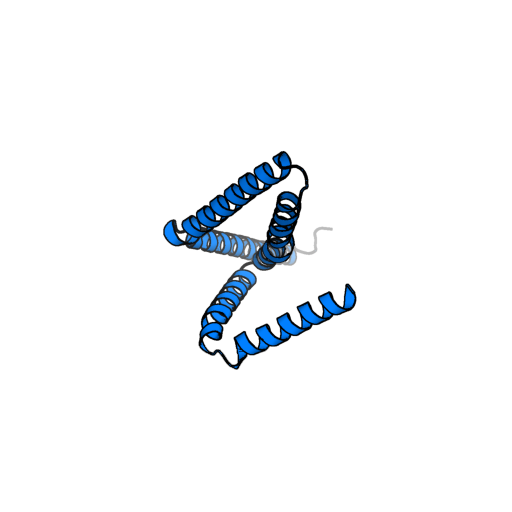OM 668 O O . ALA A 1 87 ? 17.232 -2.382 -3.399 1.00 80.69 87 ALA A O 1
ATOM 669 N N . ILE A 1 88 ? 17.951 -0.344 -3.997 1.00 86.00 88 ILE A N 1
ATOM 670 C CA . ILE A 1 88 ? 17.758 0.266 -2.671 1.00 86.00 88 ILE A CA 1
ATOM 671 C C . ILE A 1 88 ? 16.288 0.199 -2.255 1.00 86.00 88 ILE A C 1
ATOM 673 O O . ILE A 1 88 ? 15.992 -0.191 -1.126 1.00 86.00 88 ILE A O 1
ATOM 677 N N . VAL A 1 89 ? 15.361 0.533 -3.155 1.00 82.81 89 VAL A N 1
ATOM 678 C CA . VAL A 1 89 ? 13.919 0.467 -2.884 1.00 82.81 89 VAL A CA 1
ATOM 679 C C . VAL A 1 89 ? 13.485 -0.969 -2.587 1.00 82.81 89 VAL A C 1
ATOM 681 O O . VAL A 1 89 ? 12.763 -1.199 -1.618 1.00 82.81 89 VAL A O 1
ATOM 684 N N . VAL A 1 90 ? 13.960 -1.950 -3.356 1.00 80.56 90 VAL A N 1
ATOM 685 C CA . VAL A 1 90 ? 13.673 -3.372 -3.118 1.00 80.56 90 VAL A CA 1
ATOM 686 C C . VAL A 1 90 ? 14.244 -3.830 -1.776 1.00 80.56 90 VAL A C 1
ATOM 688 O O . VAL A 1 90 ? 13.531 -4.463 -1.001 1.00 80.56 90 VAL A O 1
ATOM 691 N N . ILE A 1 91 ? 15.487 -3.471 -1.450 1.00 86.25 91 ILE A N 1
ATOM 692 C CA . ILE A 1 91 ? 16.114 -3.792 -0.160 1.00 86.25 91 ILE A CA 1
ATOM 693 C C . ILE A 1 91 ? 15.333 -3.150 0.988 1.00 86.25 91 ILE A C 1
ATOM 695 O O . ILE A 1 91 ? 15.075 -3.810 1.993 1.00 86.25 91 ILE A O 1
ATOM 699 N N . ALA A 1 92 ? 14.909 -1.894 0.841 1.00 83.94 92 ALA A N 1
ATOM 700 C CA . ALA A 1 92 ? 14.093 -1.204 1.830 1.00 83.94 92 ALA A CA 1
ATOM 701 C C . ALA A 1 92 ? 12.739 -1.902 2.020 1.00 83.94 92 ALA A C 1
ATOM 703 O O . ALA A 1 92 ? 12.339 -2.151 3.156 1.00 83.94 92 ALA A O 1
ATOM 704 N N . LEU A 1 93 ? 12.061 -2.290 0.935 1.00 81.50 93 LEU A N 1
ATOM 705 C CA . LEU A 1 93 ? 10.807 -3.043 0.993 1.00 81.50 93 LEU A CA 1
ATOM 706 C C . LEU A 1 93 ? 10.997 -4.397 1.679 1.00 81.50 93 LEU A C 1
ATOM 708 O O . LEU A 1 93 ? 10.239 -4.727 2.588 1.00 81.50 93 LEU A O 1
ATOM 712 N N . VAL A 1 94 ? 12.026 -5.159 1.307 1.00 82.75 94 VAL A N 1
ATOM 713 C CA . VAL A 1 94 ? 12.351 -6.445 1.941 1.00 82.75 94 VAL A CA 1
ATOM 714 C C . VAL A 1 94 ? 12.685 -6.247 3.417 1.00 82.75 94 VAL A C 1
ATOM 716 O O . VAL A 1 94 ? 12.197 -7.004 4.250 1.00 82.75 94 VAL A O 1
ATOM 719 N N . GLY A 1 95 ? 13.443 -5.208 3.769 1.00 83.19 95 GLY A N 1
ATOM 720 C CA . GLY A 1 95 ? 13.765 -4.852 5.149 1.00 83.19 95 GLY A CA 1
ATOM 721 C C . GLY A 1 95 ? 12.525 -4.501 5.970 1.00 83.19 95 GLY A C 1
ATOM 722 O O . GLY A 1 95 ? 12.371 -4.993 7.088 1.00 83.19 95 GLY A O 1
ATOM 723 N N . VAL A 1 96 ? 11.601 -3.719 5.406 1.00 78.62 96 VAL A N 1
ATOM 724 C CA . VAL A 1 96 ? 10.316 -3.372 6.032 1.00 78.62 96 VAL A CA 1
ATOM 725 C C . VAL A 1 96 ? 9.436 -4.611 6.195 1.00 78.62 96 VAL A C 1
ATOM 727 O O . VAL A 1 96 ? 8.896 -4.836 7.278 1.00 78.62 96 VAL A O 1
ATOM 730 N N . ILE A 1 97 ? 9.328 -5.454 5.165 1.00 77.88 97 ILE A N 1
ATOM 731 C CA . ILE A 1 97 ? 8.565 -6.708 5.212 1.00 77.88 97 ILE A CA 1
ATOM 732 C C . ILE A 1 97 ? 9.165 -7.653 6.259 1.00 77.88 97 ILE A C 1
ATOM 734 O O . ILE A 1 97 ? 8.437 -8.214 7.077 1.00 77.88 97 ILE A O 1
ATOM 738 N N . PHE A 1 98 ? 10.488 -7.797 6.290 1.00 83.06 98 PHE A N 1
ATOM 739 C CA . PHE A 1 98 ? 11.198 -8.627 7.258 1.00 83.06 98 PHE A CA 1
ATOM 740 C C . PHE A 1 98 ? 11.035 -8.102 8.686 1.00 83.06 98 PHE A C 1
ATOM 742 O O . PHE A 1 98 ? 10.785 -8.880 9.606 1.00 83.06 98 PHE A O 1
ATOM 749 N N . TRP A 1 99 ? 11.110 -6.786 8.889 1.00 79.12 99 TRP A N 1
ATOM 750 C CA . TRP A 1 99 ? 10.834 -6.153 10.178 1.00 79.12 99 TRP A CA 1
ATOM 751 C C . TRP A 1 99 ? 9.391 -6.403 10.633 1.00 79.12 99 TRP A C 1
ATOM 753 O O . TRP A 1 99 ? 9.151 -6.760 11.792 1.00 79.12 99 TRP A O 1
ATOM 763 N N . TYR A 1 100 ? 8.436 -6.301 9.708 1.00 73.00 100 TYR A N 1
ATOM 764 C CA . TYR A 1 100 ? 7.023 -6.553 9.969 1.00 73.00 100 TYR A CA 1
ATOM 765 C C . TYR A 1 100 ? 6.739 -8.022 10.322 1.00 73.00 100 TYR A C 1
ATOM 767 O O . TYR A 1 100 ? 5.950 -8.282 11.232 1.00 73.00 100 TYR A O 1
ATOM 775 N N . GLN A 1 101 ? 7.402 -8.974 9.654 1.00 72.12 101 GLN A N 1
ATOM 776 C CA . GLN A 1 101 ? 7.225 -10.412 9.885 1.00 72.12 101 GLN A CA 1
ATOM 777 C C . GLN A 1 101 ? 8.004 -10.939 11.102 1.00 72.12 101 GLN A C 1
ATOM 779 O O . GLN A 1 101 ? 7.446 -11.695 11.892 1.00 72.12 101 GLN A O 1
ATOM 784 N N . LYS A 1 102 ? 9.278 -10.556 11.270 1.00 71.81 102 LYS A N 1
ATOM 785 C CA . LYS A 1 102 ? 10.212 -11.202 12.214 1.00 71.81 102 LYS A CA 1
ATOM 786 C C . LYS A 1 102 ? 10.522 -10.373 13.465 1.00 71.81 102 LYS A C 1
ATOM 788 O O . LYS A 1 102 ? 10.898 -10.948 14.480 1.00 71.81 102 LYS A O 1
ATOM 793 N N . LYS A 1 103 ? 10.363 -9.041 13.424 1.00 65.94 103 LYS A N 1
ATOM 794 C CA . LYS A 1 103 ? 10.725 -8.130 14.534 1.00 65.94 103 LYS A CA 1
ATOM 795 C C . LYS A 1 103 ? 9.521 -7.531 15.272 1.00 65.94 103 LYS A C 1
ATOM 797 O O . LYS A 1 103 ? 9.675 -6.583 16.033 1.00 65.94 103 LYS A O 1
ATOM 802 N N . GLY A 1 104 ? 8.323 -8.078 15.056 1.00 65.12 104 GLY A N 1
ATOM 803 C CA . GLY A 1 104 ? 7.120 -7.653 15.772 1.00 65.12 104 GLY A CA 1
ATOM 804 C C . GLY A 1 104 ? 6.549 -6.309 15.314 1.00 65.12 104 GLY A C 1
ATOM 805 O O . GLY A 1 104 ? 5.779 -5.706 16.049 1.00 65.12 104 GLY A O 1
ATOM 806 N N . GLY A 1 105 ? 6.843 -5.828 14.099 1.00 66.81 105 GLY A N 1
ATOM 807 C CA . GLY A 1 105 ? 6.235 -4.587 13.586 1.00 66.81 105 GLY A CA 1
ATOM 808 C C . GLY A 1 105 ? 4.697 -4.598 13.620 1.00 66.81 105 GLY A C 1
ATOM 809 O O . GLY A 1 105 ? 4.065 -3.566 13.840 1.00 66.81 105 GLY A O 1
ATOM 810 N N . ARG A 1 106 ? 4.087 -5.789 13.521 1.00 68.06 106 ARG A N 1
ATOM 811 C CA . ARG A 1 106 ? 2.654 -6.003 13.775 1.00 68.06 106 ARG A CA 1
ATOM 812 C C . ARG A 1 106 ? 2.209 -5.531 15.159 1.00 68.06 106 ARG A C 1
ATOM 814 O O . ARG A 1 106 ? 1.183 -4.868 15.253 1.00 68.06 106 ARG A O 1
ATOM 821 N N . THR A 1 107 ? 2.940 -5.853 16.225 1.00 73.25 107 THR A N 1
ATOM 822 C CA . THR A 1 107 ? 2.535 -5.490 17.594 1.00 73.25 107 THR A CA 1
ATOM 823 C C . THR A 1 107 ? 2.674 -3.992 17.829 1.00 73.25 107 THR A C 1
ATOM 825 O O . THR A 1 107 ? 1.793 -3.398 18.438 1.00 73.25 107 THR A O 1
ATOM 828 N N . VAL A 1 108 ? 3.700 -3.357 17.253 1.00 73.38 108 VAL A N 1
ATOM 829 C CA . VAL A 1 108 ? 3.861 -1.892 17.263 1.00 73.38 108 VAL A CA 1
ATOM 830 C C . VAL A 1 108 ? 2.708 -1.209 16.527 1.00 73.38 108 VAL A C 1
ATOM 832 O O . VAL A 1 108 ? 2.154 -0.230 17.021 1.00 73.38 108 VAL A O 1
ATOM 835 N N . TRP A 1 109 ? 2.304 -1.745 15.372 1.00 71.88 109 TRP A N 1
ATOM 836 C CA . TRP A 1 109 ? 1.162 -1.232 14.616 1.00 71.88 109 TRP A CA 1
ATOM 837 C C . TRP A 1 109 ? -0.149 -1.354 15.400 1.00 71.88 109 TRP A C 1
ATOM 839 O O . TRP A 1 109 ? -0.899 -0.386 15.504 1.00 71.88 109 TRP A O 1
ATOM 849 N N . HIS A 1 110 ? -0.408 -2.516 16.004 1.00 75.50 110 HIS A N 1
ATOM 850 C CA . HIS A 1 110 ? -1.592 -2.718 16.838 1.00 75.50 110 HIS A CA 1
ATOM 851 C C . HIS A 1 110 ? -1.588 -1.805 18.074 1.00 75.50 110 HIS A C 1
ATOM 853 O O . HIS A 1 110 ? -2.587 -1.133 18.319 1.00 75.50 110 HIS A O 1
ATOM 859 N N . ALA A 1 111 ? -0.454 -1.673 18.766 1.00 79.50 111 ALA A N 1
ATOM 860 C CA . ALA A 1 111 ? -0.306 -0.771 19.909 1.00 79.50 111 ALA A CA 1
ATOM 861 C C . ALA A 1 111 ? -0.516 0.704 19.522 1.00 79.50 111 ALA A C 1
ATOM 863 O O . ALA A 1 111 ? -1.118 1.477 20.270 1.00 79.50 111 ALA A O 1
ATOM 864 N N . PHE A 1 112 ? -0.063 1.109 18.332 1.00 80.56 112 PHE A N 1
ATOM 865 C CA . PHE A 1 112 ? -0.308 2.452 17.813 1.00 80.56 112 PHE A CA 1
ATOM 866 C C . PHE A 1 112 ? -1.800 2.703 17.547 1.00 80.56 112 PHE A C 1
ATOM 868 O O . PHE A 1 112 ? -2.325 3.753 17.928 1.00 80.56 112 PHE A O 1
ATOM 875 N N . LEU A 1 113 ? -2.495 1.740 16.930 1.00 79.62 113 LEU A N 1
ATOM 876 C CA . LEU A 1 113 ? -3.938 1.829 16.687 1.00 79.62 113 LEU A CA 1
ATOM 877 C C . LEU A 1 113 ? -4.733 1.889 17.997 1.00 79.62 113 LEU A C 1
ATOM 879 O O . LEU A 1 113 ? -5.653 2.699 18.115 1.00 79.62 113 LEU A O 1
ATOM 883 N N . GLU A 1 114 ? -4.354 1.089 18.994 1.00 81.44 114 GLU A N 1
ATOM 884 C CA . GLU A 1 114 ? -4.965 1.106 20.327 1.00 81.44 114 GLU A CA 1
ATOM 885 C C . GLU A 1 114 ? -4.755 2.451 21.023 1.00 81.44 114 GLU A C 1
ATOM 887 O O . GLU A 1 114 ? -5.722 3.060 21.479 1.00 81.44 114 GLU A O 1
ATOM 892 N N . LYS A 1 115 ? -3.534 2.999 21.003 1.00 83.25 115 LYS A N 1
ATOM 893 C CA . LYS A 1 115 ? -3.258 4.338 21.544 1.00 83.25 115 LYS A CA 1
ATOM 894 C C . LYS A 1 115 ? -4.147 5.407 20.898 1.00 83.25 115 LYS A C 1
ATOM 896 O O . LYS A 1 115 ? -4.706 6.252 21.596 1.00 83.25 115 LYS A O 1
ATOM 901 N N . LYS A 1 116 ? -4.315 5.365 19.572 1.00 81.31 116 LYS A N 1
ATOM 902 C CA . LYS A 1 116 ? -5.168 6.320 18.845 1.00 81.31 116 LYS A CA 1
ATOM 903 C C . LYS A 1 116 ? -6.657 6.144 19.135 1.00 81.31 116 LYS A C 1
ATOM 905 O O . LYS A 1 116 ? -7.376 7.145 19.155 1.00 81.31 116 LYS A O 1
ATOM 910 N N . ARG A 1 117 ? -7.119 4.916 19.387 1.00 79.81 117 ARG A N 1
ATOM 911 C CA . ARG A 1 117 ? -8.487 4.654 19.855 1.00 79.81 117 ARG A CA 1
ATOM 912 C C . ARG A 1 117 ? -8.721 5.293 21.227 1.00 79.81 117 ARG A C 1
ATOM 914 O O . ARG A 1 117 ? -9.663 6.069 21.363 1.00 79.81 117 ARG A O 1
ATOM 921 N N . MET A 1 118 ? -7.812 5.073 22.178 1.00 80.94 118 MET A N 1
ATOM 922 C CA . MET A 1 118 ? -7.904 5.632 23.534 1.00 80.94 118 MET A CA 1
ATOM 923 C C . MET A 1 118 ? -7.899 7.168 23.532 1.00 80.94 118 MET A C 1
ATOM 925 O O . MET A 1 118 ? -8.675 7.794 24.248 1.00 80.94 118 MET A O 1
ATOM 929 N N . GLU A 1 119 ? -7.082 7.805 22.683 1.00 84.00 119 GLU A N 1
ATOM 930 C CA . GLU A 1 119 ? -7.088 9.269 22.523 1.00 84.00 119 GLU A CA 1
ATOM 931 C C . GLU A 1 119 ? -8.440 9.803 22.022 1.00 84.00 119 GLU A C 1
ATOM 933 O O . GLU A 1 119 ? -8.852 10.897 22.412 1.00 84.00 119 GLU A O 1
ATOM 938 N N . ARG A 1 120 ? -9.133 9.061 21.148 1.00 80.31 120 ARG A N 1
ATOM 939 C CA . ARG A 1 120 ? -10.452 9.450 20.635 1.00 80.31 120 ARG A CA 1
ATOM 940 C C . ARG A 1 120 ? -11.527 9.283 21.705 1.00 80.31 120 ARG A C 1
ATOM 942 O O . ARG A 1 120 ? -12.310 10.205 21.898 1.00 80.31 120 ARG A O 1
ATOM 949 N N . GLU A 1 121 ? -11.528 8.161 22.416 1.00 84.06 121 GLU A N 1
ATOM 950 C CA . GLU A 1 121 ? -12.459 7.903 23.522 1.00 84.06 121 GLU A CA 1
ATOM 951 C C . GLU A 1 121 ? -12.279 8.929 24.648 1.00 84.06 121 GLU A C 1
ATOM 953 O O . GLU A 1 121 ? -13.253 9.523 25.100 1.00 84.06 121 GLU A O 1
ATOM 958 N N . ALA A 1 122 ? -11.036 9.257 25.015 1.00 86.44 122 ALA A N 1
ATOM 959 C CA . ALA A 1 122 ? -10.748 10.293 26.004 1.00 86.44 122 ALA A CA 1
ATOM 960 C C . ALA A 1 122 ? -11.246 11.684 25.574 1.00 86.44 122 ALA A C 1
ATOM 962 O O . ALA A 1 122 ? -11.699 12.455 26.417 1.00 86.44 122 ALA A O 1
ATOM 963 N N . ARG A 1 123 ? -11.183 12.024 24.278 1.00 85.12 123 ARG A N 1
ATOM 964 C CA . ARG A 1 123 ? -11.750 13.282 23.756 1.00 85.12 123 ARG A CA 1
ATOM 965 C C . ARG A 1 123 ? -13.269 13.292 23.864 1.00 85.12 123 ARG A C 1
ATOM 967 O O . ARG A 1 123 ? -13.807 14.236 24.424 1.00 85.12 123 ARG A O 1
ATOM 974 N N . VAL A 1 124 ? -13.933 12.217 23.435 1.00 87.00 124 VAL A N 1
ATOM 975 C CA . VAL A 1 124 ? -15.396 12.090 23.528 1.00 87.00 124 VAL A CA 1
ATOM 976 C C . VAL A 1 124 ? -15.866 12.194 24.981 1.00 87.00 124 VAL A C 1
ATOM 978 O O . VAL A 1 124 ? -16.778 12.963 25.266 1.00 87.00 124 VAL A O 1
ATOM 981 N N . THR A 1 125 ? -15.208 11.507 25.919 1.00 89.12 125 THR A N 1
ATOM 982 C CA . THR A 1 125 ? -15.546 11.587 27.349 1.00 89.12 125 THR A CA 1
ATOM 983 C C . THR A 1 125 ? -15.305 12.985 27.922 1.00 89.12 125 THR A C 1
ATOM 985 O O . THR A 1 125 ? -16.121 13.476 28.698 1.00 89.12 125 THR A O 1
ATOM 988 N N . ARG A 1 126 ? -14.216 13.664 27.534 1.00 86.31 126 ARG A N 1
ATOM 989 C CA . ARG A 1 126 ? -13.947 15.051 27.959 1.00 86.31 126 ARG A CA 1
ATOM 990 C C . ARG A 1 126 ? -14.986 16.029 27.418 1.00 86.31 126 ARG A C 1
ATOM 992 O O . ARG A 1 126 ? -15.413 16.911 28.159 1.00 86.31 126 ARG A O 1
ATOM 999 N N . ASP A 1 127 ? -15.403 15.868 26.169 1.00 87.50 127 ASP A N 1
ATOM 1000 C CA . ASP A 1 127 ? -16.416 16.716 25.540 1.00 87.50 127 ASP A CA 1
ATOM 1001 C C . ASP A 1 127 ? -17.815 16.450 26.134 1.00 87.50 127 ASP A C 1
ATOM 1003 O O . ASP A 1 127 ? -18.572 17.389 26.397 1.00 87.50 127 ASP A O 1
ATOM 1007 N N . ALA A 1 128 ? -18.132 15.192 26.460 1.00 87.25 128 ALA A N 1
ATOM 1008 C CA . ALA A 1 128 ? -19.347 14.811 27.185 1.00 87.25 128 ALA A CA 1
ATOM 1009 C C . ALA A 1 128 ? -19.369 15.380 28.617 1.00 87.25 128 ALA A C 1
ATOM 1011 O O . ALA A 1 128 ? -20.372 15.940 29.051 1.00 87.25 128 ALA A O 1
ATOM 1012 N N . ALA A 1 129 ? -18.248 15.315 29.340 1.00 85.75 129 ALA A N 1
ATOM 1013 C CA . ALA A 1 129 ? -18.133 15.917 30.667 1.00 85.75 129 ALA A CA 1
ATOM 1014 C C . ALA A 1 129 ? -18.254 17.450 30.610 1.00 85.75 129 ALA A C 1
ATOM 1016 O O . ALA A 1 129 ? -18.929 18.052 31.441 1.00 85.75 129 ALA A O 1
ATOM 1017 N N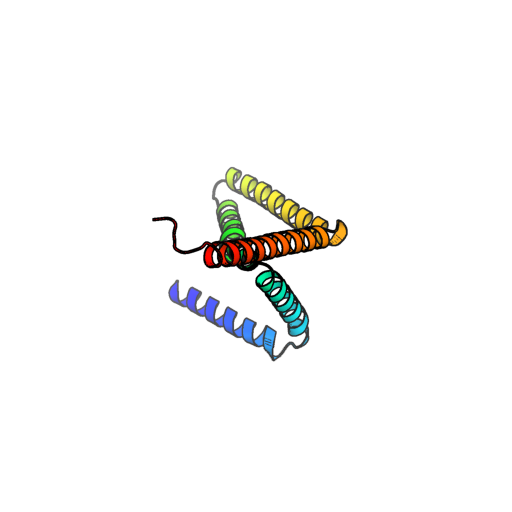 . ARG A 1 130 ? -17.643 18.097 29.607 1.00 83.06 130 ARG A N 1
ATOM 1018 C CA . ARG A 1 130 ? -17.718 19.554 29.422 1.00 83.06 130 ARG A CA 1
ATOM 1019 C C . ARG A 1 130 ? -19.135 20.024 29.096 1.00 83.06 130 ARG A C 1
ATOM 1021 O O . ARG A 1 130 ? -19.562 21.032 29.648 1.00 83.06 130 ARG A O 1
ATOM 1028 N N . SER A 1 131 ? -19.854 19.304 28.237 1.00 79.12 131 SER A N 1
ATOM 1029 C CA . SER A 1 131 ? -21.253 19.611 27.914 1.00 79.12 131 SER A CA 1
ATOM 1030 C C . SER A 1 131 ? -22.182 19.411 29.115 1.00 79.12 131 SER A C 1
ATOM 1032 O O . SER A 1 131 ? -23.003 20.286 29.377 1.00 79.12 131 SER A O 1
ATOM 1034 N N . HIS A 1 132 ? -21.990 18.354 29.915 1.00 77.81 132 HIS A N 1
ATOM 1035 C CA . HIS A 1 132 ? -22.719 18.161 31.177 1.00 77.81 132 HIS A CA 1
ATOM 1036 C C . HIS A 1 132 ? -22.441 19.260 32.211 1.00 77.81 132 HIS A C 1
ATOM 1038 O O . HIS A 1 132 ? -23.347 19.703 32.914 1.00 77.81 132 HIS A O 1
ATOM 1044 N N . THR A 1 133 ? -21.195 19.717 32.337 1.00 77.62 133 THR A N 1
ATOM 1045 C CA . THR A 1 133 ? -20.866 20.834 33.233 1.00 77.62 133 THR A CA 1
ATOM 1046 C C . THR A 1 133 ? -21.475 22.141 32.726 1.00 77.62 133 THR A C 1
ATOM 1048 O O . THR A 1 133 ? -21.996 22.915 33.522 1.00 77.62 133 THR A O 1
ATOM 1051 N N . GLN A 1 134 ? -21.468 22.376 31.410 1.00 73.69 134 GLN A N 1
ATOM 1052 C CA . GLN A 1 134 ? -22.055 23.573 30.811 1.00 73.69 134 GLN A CA 1
ATOM 1053 C C . GLN A 1 134 ? -23.583 23.621 30.963 1.00 73.69 134 GLN A C 1
ATOM 1055 O O . GLN A 1 134 ? -24.120 24.693 31.217 1.00 73.69 134 GLN A O 1
ATOM 1060 N N . SER A 1 135 ? -24.280 22.484 30.870 1.00 70.31 135 SER A N 1
ATOM 1061 C CA . SER A 1 135 ? -25.735 22.418 31.079 1.00 70.31 135 SER A CA 1
ATOM 1062 C C . SER A 1 135 ? -26.160 22.609 32.539 1.00 70.31 135 SER A C 1
ATOM 1064 O O . SER A 1 135 ? -27.311 22.941 32.794 1.00 70.31 135 SER A O 1
ATOM 1066 N N . ASN A 1 136 ? -25.255 22.373 33.495 1.00 67.31 136 ASN A N 1
ATOM 1067 C CA . ASN A 1 136 ? -25.505 22.533 34.931 1.00 67.31 136 ASN A CA 1
ATOM 1068 C C . ASN A 1 136 ? -25.098 23.916 35.473 1.00 67.31 136 ASN A C 1
ATOM 1070 O O . ASN A 1 136 ? -25.249 24.168 36.669 1.00 67.31 136 ASN A O 1
ATOM 1074 N N . LEU A 1 137 ? -24.575 24.815 34.630 1.00 68.81 137 LEU A N 1
ATOM 1075 C CA . LEU A 1 137 ? -24.366 26.206 35.025 1.00 68.81 137 LEU A CA 1
ATOM 1076 C C . LEU A 1 137 ? -25.738 26.890 35.142 1.00 68.81 137 LEU A C 1
ATOM 1078 O O . LEU A 1 137 ? -26.505 26.852 34.178 1.00 68.81 137 LEU A O 1
ATOM 1082 N N . PRO A 1 138 ? -26.073 27.518 36.286 1.00 61.19 138 PRO A N 1
ATOM 1083 C CA . PRO A 1 138 ? -27.301 28.291 36.390 1.00 61.19 138 PRO A CA 1
ATOM 1084 C C . PRO A 1 138 ? -27.268 29.387 35.323 1.00 61.19 138 PRO A C 1
ATOM 1086 O O . PRO A 1 138 ? -26.282 30.115 35.203 1.00 61.19 138 PRO A O 1
ATOM 1089 N N . HIS A 1 139 ? -28.348 29.504 34.553 1.00 62.34 139 HIS A N 1
ATOM 1090 C CA . HIS A 1 139 ? -28.546 30.470 33.463 1.00 62.34 139 HIS A CA 1
ATOM 1091 C C . HIS A 1 139 ? -28.566 31.951 33.928 1.00 62.34 139 HIS A C 1
ATOM 1093 O O . HIS A 1 139 ? -29.061 32.822 33.221 1.00 62.34 139 HIS A O 1
ATOM 1099 N N . ASN A 1 140 ? -28.026 32.244 35.114 1.00 56.81 140 ASN A N 1
ATOM 1100 C CA . ASN A 1 140 ? -28.277 33.437 35.918 1.00 56.81 140 ASN A CA 1
ATOM 1101 C C . ASN A 1 140 ? -27.035 34.343 36.028 1.00 56.81 140 ASN A C 1
ATOM 1103 O O . ASN A 1 140 ? -26.963 35.176 36.927 1.00 56.81 140 ASN A O 1
ATOM 1107 N N . ALA A 1 141 ? -26.031 34.139 35.176 1.00 58.69 141 ALA A N 1
ATOM 1108 C CA . ALA A 1 141 ? -24.848 34.990 35.090 1.00 58.69 141 ALA A CA 1
ATOM 1109 C C . ALA A 1 141 ? -24.850 35.740 33.750 1.00 58.69 141 ALA A C 1
ATOM 1111 O O . ALA A 1 141 ? -23.995 35.511 32.895 1.00 58.69 141 ALA A O 1
ATOM 1112 N N . VAL A 1 142 ? -25.860 36.591 33.566 1.00 50.44 142 VAL A N 1
ATOM 1113 C CA . VAL A 1 142 ? -25.869 37.708 32.611 1.00 50.44 142 VAL A CA 1
ATOM 1114 C C . VAL A 1 142 ? -26.475 38.909 33.312 1.00 50.44 142 VAL A C 1
ATOM 1116 O O . VAL A 1 142 ? -27.516 38.708 33.977 1.00 50.44 142 VAL A O 1
#

Organism: Phytophthora nicotianae (NCBI:txid4792)

Radius of gyration: 24.45 Å; chains: 1; bounding box: 53×59×68 Å

pLDDT: mean 79.21, std 7.11, range [50.44, 91.88]